Protein AF-A0A8D0H1R7-F1 (afdb_monomer_lite)

Secondary structure (DSSP, 8-state):
--SSHHHHHHHHHHHHHHHHHHHHH-TTHHHHHT-HHHHHHHGGGGSTT-EE--TT--TTT-TT-BTTTTBEEHHHHHHHHHHHHHHHHTTTGGGPPPP---S-------

pLDDT: mean 86.6, std 15.9, range [43.91, 98.25]

Radius of gyration: 20.78 Å; chains: 1; bounding box: 38×33×79 Å

Organism: Sphenodon punctatus (NCBI:txid8508)

Structure (mmCIF, N/CA/C/O backbone):
data_AF-A0A8D0H1R7-F1
#
_entry.id   AF-A0A8D0H1R7-F1
#
loop_
_atom_site.group_PDB
_atom_site.id
_atom_site.type_symbol
_atom_site.label_atom_id
_atom_site.label_alt_id
_atom_site.label_comp_id
_atom_site.label_asym_id
_atom_site.label_entity_id
_atom_site.label_seq_id
_atom_site.pdbx_PDB_ins_code
_atom_site.Cartn_x
_atom_site.Cartn_y
_atom_site.Cartn_z
_atom_site.occupancy
_atom_site.B_iso_or_equiv
_atom_site.auth_seq_id
_atom_site.auth_comp_id
_atom_site.auth_asym_id
_atom_site.auth_atom_id
_atom_site.pdbx_PDB_model_num
ATOM 1 N N . MET A 1 1 ? 24.418 -18.378 -7.490 1.00 48.47 1 MET A N 1
ATOM 2 C CA . MET A 1 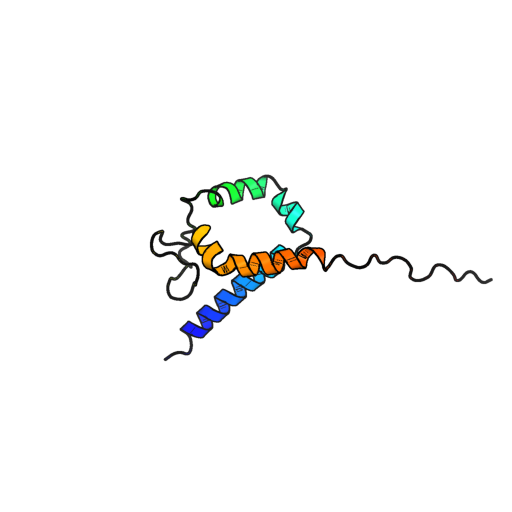1 ? 24.295 -17.133 -6.699 1.00 48.47 1 MET A CA 1
ATOM 3 C C . MET A 1 1 ? 22.816 -16.836 -6.456 1.00 48.47 1 MET A C 1
ATOM 5 O O . MET A 1 1 ? 22.225 -16.092 -7.219 1.00 48.47 1 MET A O 1
ATOM 9 N N . LEU A 1 2 ? 22.222 -17.456 -5.432 1.00 55.03 2 LEU A N 1
ATOM 10 C CA . LEU A 1 2 ? 20.793 -17.357 -5.061 1.00 55.03 2 LEU A CA 1
ATOM 11 C C . LEU A 1 2 ? 20.585 -16.596 -3.729 1.00 55.03 2 LEU A C 1
ATOM 13 O O . LEU A 1 2 ? 19.524 -16.640 -3.136 1.00 55.03 2 LEU A O 1
ATOM 17 N N . GLN A 1 3 ? 21.612 -15.930 -3.189 1.00 63.06 3 GLN A N 1
ATOM 18 C CA . GLN A 1 3 ? 21.627 -15.631 -1.748 1.00 63.06 3 GLN A CA 1
ATOM 19 C C . GLN A 1 3 ? 21.206 -14.212 -1.340 1.00 63.06 3 GLN A C 1
ATOM 21 O O . GLN A 1 3 ? 20.732 -14.032 -0.225 1.00 63.06 3 GLN A O 1
ATOM 26 N N . VAL A 1 4 ? 21.374 -13.200 -2.198 1.00 68.00 4 VAL A N 1
ATOM 27 C CA . VAL A 1 4 ? 21.139 -11.793 -1.803 1.00 68.00 4 VAL A CA 1
ATOM 28 C C . VAL A 1 4 ? 19.821 -11.250 -2.350 1.00 68.00 4 VAL A C 1
ATOM 30 O O . VAL A 1 4 ? 19.096 -10.572 -1.626 1.00 68.00 4 VAL A O 1
ATOM 33 N N . PHE A 1 5 ? 19.485 -11.566 -3.603 1.00 70.25 5 PHE A N 1
ATOM 34 C CA . PHE A 1 5 ? 18.239 -11.111 -4.225 1.00 70.25 5 PHE A CA 1
ATOM 35 C C . PHE A 1 5 ? 17.012 -11.732 -3.554 1.00 70.25 5 PHE A C 1
ATOM 37 O O . PHE A 1 5 ? 16.110 -11.000 -3.153 1.00 70.25 5 PHE A O 1
ATOM 44 N N . ASP A 1 6 ? 17.041 -13.044 -3.313 1.00 81.56 6 ASP A N 1
ATOM 45 C CA . ASP A 1 6 ? 15.959 -13.754 -2.624 1.00 81.56 6 ASP A CA 1
ATOM 46 C C . ASP A 1 6 ? 15.774 -13.243 -1.193 1.00 81.56 6 ASP A C 1
ATOM 48 O O . ASP A 1 6 ? 14.649 -13.012 -0.753 1.00 81.56 6 ASP A O 1
ATOM 52 N N . LEU A 1 7 ? 16.875 -12.973 -0.480 1.00 88.62 7 LEU A N 1
ATOM 53 C CA . LEU A 1 7 ? 16.808 -12.390 0.858 1.00 88.62 7 LEU A CA 1
ATOM 54 C C . LEU A 1 7 ? 16.172 -10.998 0.826 1.00 88.62 7 LEU A C 1
ATOM 56 O O . LEU A 1 7 ? 15.302 -10.704 1.640 1.00 88.62 7 LEU A O 1
ATOM 60 N N . ARG A 1 8 ? 16.579 -10.139 -0.114 1.00 90.62 8 ARG A N 1
ATOM 61 C CA . ARG A 1 8 ? 16.038 -8.780 -0.232 1.00 90.62 8 ARG A CA 1
ATOM 62 C C . ARG A 1 8 ? 14.543 -8.797 -0.534 1.00 90.62 8 ARG A C 1
ATOM 64 O O . ARG A 1 8 ? 13.795 -8.087 0.129 1.00 90.62 8 ARG A O 1
ATOM 71 N N . LYS A 1 9 ? 14.114 -9.652 -1.461 1.00 92.50 9 LYS A N 1
ATOM 72 C CA . LYS A 1 9 ? 12.703 -9.864 -1.797 1.00 92.50 9 LYS A CA 1
ATOM 73 C C . LYS A 1 9 ? 11.892 -10.327 -0.585 1.00 92.50 9 LYS A C 1
ATOM 75 O O . LYS A 1 9 ? 10.858 -9.740 -0.269 1.00 92.50 9 LYS A O 1
ATOM 80 N N . ILE A 1 10 ? 12.399 -11.321 0.148 1.00 93.50 10 ILE A N 1
ATOM 81 C CA . ILE A 1 10 ? 11.774 -11.812 1.383 1.00 93.50 10 ILE A CA 1
ATOM 82 C C . ILE A 1 10 ? 11.658 -10.689 2.422 1.00 93.50 10 ILE A C 1
ATOM 84 O O . ILE A 1 10 ? 10.586 -10.491 2.995 1.00 93.50 10 ILE A O 1
ATOM 88 N N . LEU A 1 11 ? 12.737 -9.940 2.661 1.00 94.69 11 LEU A N 1
ATOM 89 C CA . LEU A 1 11 ? 12.760 -8.855 3.643 1.00 94.69 11 LEU A CA 1
ATOM 90 C C . LEU A 1 11 ? 11.747 -7.759 3.307 1.00 94.69 11 LEU A C 1
ATOM 92 O O . LEU A 1 11 ? 10.991 -7.355 4.189 1.00 94.69 11 LEU A O 1
ATOM 96 N N . ILE A 1 12 ? 11.693 -7.314 2.049 1.00 95.12 12 ILE A N 1
ATOM 97 C CA . ILE A 1 12 ? 10.728 -6.302 1.602 1.00 95.12 12 ILE A CA 1
ATOM 98 C C . ILE A 1 12 ? 9.293 -6.823 1.724 1.00 95.12 12 ILE A C 1
ATOM 100 O O . ILE A 1 12 ? 8.449 -6.154 2.318 1.00 95.12 12 ILE A O 1
ATOM 104 N N . THR A 1 13 ? 9.031 -8.059 1.294 1.00 95.38 13 THR A N 1
ATOM 105 C CA . THR A 1 13 ? 7.702 -8.683 1.413 1.00 95.38 13 THR A CA 1
ATOM 106 C C . THR A 1 13 ? 7.229 -8.727 2.870 1.00 95.38 13 THR A C 1
ATOM 108 O O . THR A 1 13 ? 6.089 -8.373 3.181 1.00 95.38 13 THR A O 1
ATOM 111 N N . TYR A 1 14 ? 8.099 -9.135 3.802 1.00 96.56 14 TYR A N 1
ATOM 112 C CA . TYR A 1 14 ? 7.765 -9.142 5.229 1.00 96.56 14 TYR A CA 1
ATOM 113 C C . TYR A 1 14 ? 7.648 -7.738 5.821 1.00 96.56 14 TYR A C 1
ATOM 115 O O . TYR A 1 14 ? 6.827 -7.536 6.718 1.00 96.56 14 TYR A O 1
ATOM 123 N N . TYR A 1 15 ? 8.419 -6.768 5.330 1.00 96.38 15 TYR A N 1
ATOM 124 C CA . TYR A 1 15 ? 8.309 -5.372 5.744 1.00 96.38 15 TYR A CA 1
ATOM 125 C C . TYR A 1 15 ? 6.931 -4.796 5.389 1.00 96.38 15 TYR A C 1
ATOM 127 O O . TYR A 1 15 ? 6.229 -4.310 6.280 1.00 96.38 15 TYR A O 1
ATOM 135 N N . VAL A 1 16 ? 6.479 -4.965 4.141 1.00 97.38 16 VAL A N 1
ATOM 136 C CA . VAL A 1 16 ? 5.143 -4.533 3.690 1.00 97.38 16 VAL A CA 1
ATOM 137 C C . VAL A 1 16 ? 4.042 -5.247 4.478 1.00 97.38 16 VAL A C 1
ATOM 139 O O . VAL A 1 16 ? 3.162 -4.599 5.053 1.00 97.38 16 VAL A O 1
ATOM 142 N N . LYS A 1 17 ? 4.122 -6.579 4.614 1.00 97.81 17 LYS A N 1
ATOM 143 C CA . LYS A 1 17 ? 3.165 -7.360 5.422 1.00 97.81 17 LYS A CA 1
ATOM 144 C C . LYS A 1 17 ? 3.110 -6.898 6.879 1.00 97.81 17 LYS A C 1
ATOM 146 O O . LYS A 1 17 ? 2.025 -6.876 7.464 1.00 97.81 17 LYS A O 1
ATOM 151 N N . SER A 1 18 ? 4.245 -6.510 7.458 1.00 98.06 18 SER A N 1
ATOM 152 C CA . SER A 1 18 ? 4.314 -5.988 8.826 1.00 98.06 18 SER A CA 1
ATOM 153 C C . SER A 1 18 ? 3.622 -4.633 8.943 1.00 98.06 18 SER A C 1
ATOM 155 O O . SER A 1 18 ? 2.828 -4.452 9.864 1.00 98.06 18 SER A O 1
ATOM 157 N N . ILE A 1 19 ? 3.845 -3.707 8.002 1.00 97.62 19 ILE A N 1
ATOM 158 C CA . ILE A 1 19 ? 3.142 -2.413 7.971 1.00 97.62 19 ILE A CA 1
ATOM 159 C C . ILE A 1 19 ? 1.631 -2.635 7.890 1.00 97.62 19 ILE A C 1
ATOM 161 O O . ILE A 1 19 ? 0.899 -2.106 8.727 1.00 97.62 19 ILE A O 1
ATOM 165 N N . ILE A 1 20 ? 1.168 -3.472 6.953 1.00 97.56 20 ILE A N 1
ATOM 166 C CA . ILE A 1 20 ? -0.256 -3.817 6.812 1.00 97.56 20 ILE A CA 1
ATOM 167 C C . ILE A 1 20 ? -0.811 -4.339 8.138 1.00 97.56 20 ILE A C 1
ATOM 169 O O . ILE A 1 20 ? -1.856 -3.873 8.598 1.00 97.56 20 ILE A O 1
ATOM 173 N N . TYR A 1 21 ? -0.106 -5.272 8.780 1.00 96.88 21 TYR A N 1
ATOM 174 C CA . TYR A 1 21 ? -0.519 -5.837 10.060 1.00 96.88 21 TYR A CA 1
ATOM 175 C C . TYR A 1 21 ? -0.618 -4.767 11.156 1.00 96.88 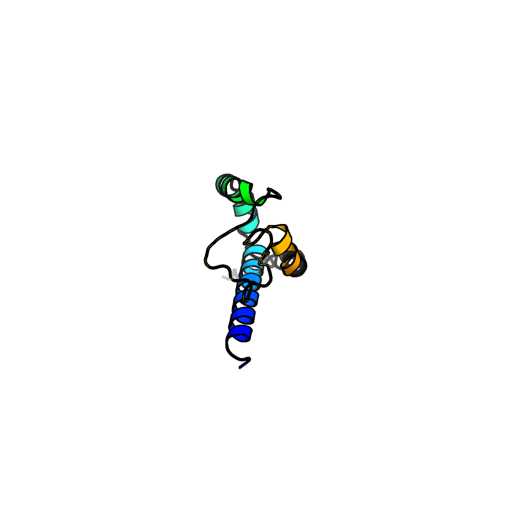21 TYR A C 1
ATOM 177 O O . TYR A 1 21 ? -1.652 -4.663 11.819 1.00 96.88 21 TYR A O 1
ATOM 185 N N . TYR A 1 22 ? 0.418 -3.944 11.337 1.00 95.50 22 TYR A N 1
ATOM 186 C CA . TYR A 1 22 ? 0.441 -2.910 12.374 1.00 95.50 22 TYR A CA 1
ATOM 187 C C . TYR A 1 22 ? -0.629 -1.840 12.156 1.00 95.50 22 TYR A C 1
ATOM 189 O O . TYR A 1 22 ? -1.324 -1.474 13.106 1.00 95.50 22 TYR A O 1
ATOM 197 N N . VAL A 1 23 ? -0.805 -1.375 10.919 1.00 95.38 23 VAL A N 1
ATOM 198 C CA . VAL A 1 23 ? -1.827 -0.381 10.570 1.00 95.38 23 VAL A CA 1
ATOM 199 C C . VAL A 1 23 ? -3.225 -0.957 10.794 1.00 95.38 23 VAL A C 1
ATOM 201 O O . VAL A 1 23 ? -4.017 -0.344 11.506 1.00 95.38 23 VAL A O 1
ATOM 204 N N . SER A 1 24 ? -3.501 -2.169 10.301 1.00 94.44 24 SER A N 1
ATOM 205 C CA . SER A 1 24 ? -4.803 -2.847 10.460 1.00 94.44 24 SER A CA 1
ATOM 206 C C . SER A 1 24 ? -5.200 -3.049 11.925 1.00 94.44 24 SER A C 1
ATOM 208 O O . SER A 1 24 ? -6.378 -3.029 12.282 1.00 94.44 24 SER A O 1
ATOM 210 N N . ARG A 1 25 ? -4.208 -3.258 12.794 1.00 91.12 25 ARG A N 1
ATOM 211 C CA . ARG A 1 25 ? -4.385 -3.498 14.233 1.00 91.12 25 ARG A CA 1
ATOM 212 C C . ARG A 1 25 ? -4.427 -2.211 15.054 1.00 91.12 25 ARG A C 1
ATOM 214 O O . ARG A 1 25 ? -4.762 -2.265 16.236 1.00 91.12 25 ARG A O 1
ATOM 221 N N . SER A 1 26 ? -4.070 -1.073 14.463 1.00 92.75 26 SER A N 1
ATOM 222 C CA . SER A 1 26 ? -4.012 0.198 15.170 1.00 92.75 26 SER A CA 1
ATOM 223 C C . SER A 1 26 ? -5.417 0.641 15.598 1.00 92.75 26 SER A C 1
ATOM 225 O O . SER A 1 26 ? -6.321 0.734 14.759 1.00 92.75 26 SER A O 1
ATOM 227 N N . PRO A 1 27 ? -5.625 1.005 16.878 1.00 91.25 27 PRO A N 1
ATOM 228 C CA . PRO A 1 27 ? -6.880 1.621 17.307 1.00 91.25 27 PRO A CA 1
ATOM 229 C C . PRO A 1 27 ? -7.075 3.010 16.680 1.00 91.25 27 PRO A C 1
ATOM 231 O O . PRO A 1 27 ? -8.189 3.516 16.647 1.00 91.25 27 PRO A O 1
ATOM 234 N N . LYS A 1 28 ? -6.003 3.624 16.157 1.00 93.81 28 LYS A N 1
ATOM 235 C CA . LYS A 1 28 ? -6.056 4.924 15.478 1.00 93.81 28 LYS A CA 1
ATOM 236 C C . LYS A 1 28 ? -6.496 4.823 14.019 1.00 93.81 28 LYS A C 1
ATOM 238 O O . LYS A 1 28 ? -6.726 5.861 13.415 1.00 93.81 28 LYS A O 1
ATOM 243 N N . LEU A 1 29 ? -6.615 3.617 13.455 1.00 93.75 29 LEU A N 1
ATOM 244 C CA . LEU A 1 29 ? -6.939 3.445 12.038 1.00 93.75 29 LEU A CA 1
ATOM 245 C C . LEU A 1 29 ? -8.260 4.123 11.658 1.00 93.75 29 LEU A C 1
ATOM 247 O O . LEU A 1 29 ? -8.286 4.885 10.700 1.00 93.75 29 LEU A O 1
ATOM 251 N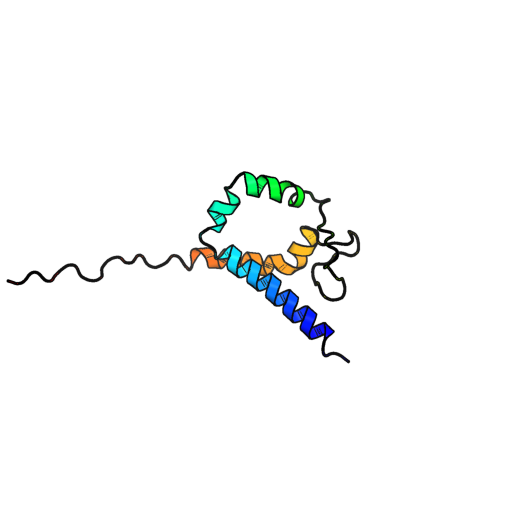 N . ASP A 1 30 ? -9.322 3.918 12.442 1.00 92.31 30 ASP A N 1
ATOM 252 C CA . ASP A 1 30 ? -10.628 4.534 12.161 1.00 92.31 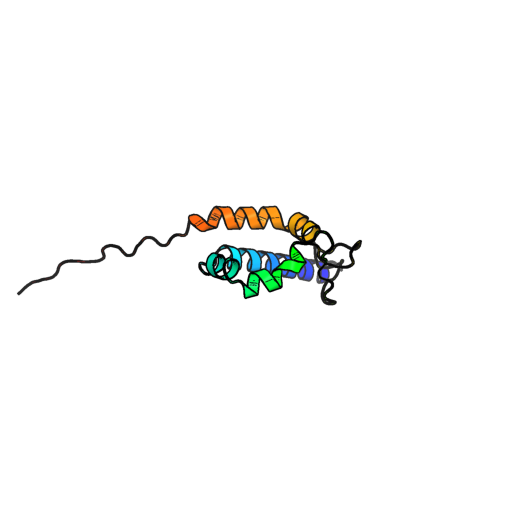30 ASP A CA 1
ATOM 253 C C . ASP A 1 30 ? -10.547 6.066 12.227 1.00 92.31 30 ASP A C 1
ATOM 255 O O . ASP A 1 30 ? -11.128 6.767 11.404 1.00 92.31 30 ASP A O 1
ATOM 259 N N . HIS A 1 31 ? -9.766 6.591 13.175 1.00 95.44 31 HIS A N 1
ATOM 260 C CA . HIS A 1 31 ? -9.524 8.026 13.294 1.00 95.44 31 HIS A CA 1
ATOM 261 C C . HIS A 1 31 ? -8.746 8.579 12.091 1.00 95.44 31 HIS A C 1
ATOM 263 O O . HIS A 1 31 ? -9.107 9.628 11.568 1.00 95.44 31 HIS A O 1
ATOM 269 N N . TRP A 1 32 ? -7.711 7.877 11.625 1.00 95.25 32 TRP A N 1
ATOM 270 C CA . TRP A 1 32 ? -6.944 8.279 10.446 1.00 95.25 32 TRP A CA 1
ATOM 271 C C . TRP A 1 32 ? -7.794 8.253 9.175 1.00 95.25 32 TRP A C 1
ATOM 273 O O . TRP A 1 32 ? -7.751 9.199 8.397 1.00 95.25 32 TRP A O 1
ATOM 283 N N . LEU A 1 33 ? -8.608 7.213 8.989 1.00 92.06 33 LEU A N 1
ATOM 284 C CA . LEU A 1 33 ? -9.501 7.098 7.833 1.00 92.06 33 LEU A CA 1
ATOM 285 C C . LEU A 1 33 ? -10.637 8.129 7.856 1.00 92.06 33 LEU A C 1
ATOM 287 O O . LEU A 1 33 ? -11.137 8.495 6.796 1.00 92.06 33 LEU A O 1
ATOM 291 N N . GLY A 1 34 ? -11.036 8.608 9.037 1.00 95.06 34 GLY A N 1
ATOM 292 C CA . GLY A 1 34 ? -12.005 9.694 9.195 1.00 95.06 34 GLY A CA 1
ATOM 293 C C . GLY A 1 34 ? -11.414 11.103 9.075 1.00 95.06 34 GLY A C 1
ATOM 294 O O . GLY A 1 34 ? -12.171 12.069 9.064 1.00 95.06 34 GLY A O 1
ATOM 295 N N . HIS A 1 35 ? -10.088 11.252 9.008 1.00 97.50 35 HIS A N 1
ATOM 296 C CA . HIS A 1 35 ? -9.440 12.559 8.937 1.00 97.50 35 HIS A CA 1
ATOM 297 C C . HIS A 1 35 ? -9.438 13.092 7.496 1.00 97.50 35 HIS A C 1
ATOM 299 O O . HIS A 1 35 ? -8.791 12.516 6.620 1.00 97.50 35 HIS A O 1
ATOM 305 N N . GLU A 1 36 ? -10.081 14.239 7.257 1.00 97.00 36 GLU A N 1
ATOM 306 C CA . GLU A 1 36 ? -10.237 14.826 5.913 1.00 97.00 36 GLU A CA 1
ATOM 307 C C . GLU A 1 36 ? -8.902 15.022 5.184 1.00 97.00 36 GLU A C 1
ATOM 309 O O . GLU A 1 36 ? -8.768 14.648 4.024 1.00 97.00 36 GLU A O 1
ATOM 314 N N . GLY A 1 37 ? -7.870 15.515 5.877 1.00 96.94 37 GLY A N 1
ATOM 315 C CA . GLY A 1 37 ? -6.544 15.693 5.270 1.00 96.94 37 GLY A CA 1
ATOM 316 C C . GLY A 1 37 ? -5.894 14.387 4.788 1.00 96.94 37 GLY A C 1
ATOM 317 O O . GLY A 1 37 ? -5.139 14.403 3.822 1.00 96.94 37 GLY A O 1
ATOM 318 N N . ILE A 1 38 ? -6.205 13.249 5.423 1.00 95.44 38 ILE A N 1
ATOM 319 C CA . ILE A 1 38 ? -5.707 11.937 4.986 1.00 95.44 38 ILE A CA 1
ATOM 320 C C . ILE A 1 38 ? -6.535 11.452 3.797 1.00 95.44 38 ILE A C 1
ATOM 322 O O . ILE A 1 38 ? -5.968 10.970 2.822 1.00 95.44 38 ILE A O 1
ATOM 326 N N . GLN A 1 39 ? -7.860 11.618 3.840 1.00 95.56 39 GLN A N 1
ATOM 327 C CA . GLN A 1 39 ? -8.723 11.280 2.707 1.00 95.56 39 GLN A CA 1
ATOM 328 C C . GLN A 1 39 ? -8.348 12.063 1.445 1.00 95.56 39 GLN A C 1
ATOM 330 O O . GLN A 1 39 ? -8.287 11.479 0.365 1.00 95.56 39 GLN A O 1
ATOM 335 N N . GLU A 1 40 ? -8.039 13.355 1.577 1.00 96.19 40 GLU A N 1
ATOM 336 C CA . GLU A 1 40 ? -7.591 14.177 0.454 1.00 96.19 40 GLU A CA 1
ATOM 337 C C . GLU A 1 40 ? -6.258 13.678 -0.110 1.00 96.19 40 GLU A C 1
ATOM 339 O O . GLU A 1 40 ? -6.125 13.507 -1.320 1.00 96.19 40 GLU A O 1
ATOM 344 N N . ALA A 1 41 ? -5.296 13.362 0.762 1.00 94.12 41 ALA A N 1
ATOM 345 C CA . ALA A 1 41 ? -4.004 12.819 0.350 1.00 94.12 41 ALA A CA 1
ATOM 346 C C . ALA A 1 41 ? -4.122 11.446 -0.340 1.00 94.12 41 ALA A C 1
ATOM 348 O O . ALA A 1 41 ? -3.346 11.145 -1.242 1.00 94.12 41 ALA A O 1
ATOM 349 N N . LEU A 1 42 ? -5.098 10.622 0.057 1.00 93.19 42 LEU A N 1
ATOM 350 C CA . LEU A 1 42 ? -5.352 9.299 -0.524 1.00 93.19 42 LEU A CA 1
ATOM 351 C C . LEU A 1 42 ? -6.246 9.331 -1.768 1.00 93.19 42 LEU A C 1
ATOM 353 O O . LEU A 1 42 ? -6.358 8.317 -2.459 1.00 93.19 42 LEU A O 1
ATOM 357 N N . ARG A 1 43 ? -6.882 10.466 -2.080 1.00 93.94 43 ARG A N 1
ATOM 358 C CA . ARG A 1 43 ? -7.802 10.590 -3.218 1.00 93.94 43 ARG A CA 1
ATOM 359 C C . ARG A 1 43 ? -7.182 10.113 -4.542 1.00 93.94 43 ARG A C 1
ATOM 361 O O . ARG A 1 43 ? -7.863 9.351 -5.232 1.00 93.94 43 ARG A O 1
ATOM 368 N N . PRO A 1 44 ? -5.926 10.455 -4.904 1.00 92.50 44 PRO A N 1
ATOM 369 C CA . PRO A 1 44 ? -5.308 9.957 -6.135 1.00 92.50 44 PRO A CA 1
ATOM 370 C C . PRO A 1 44 ? -5.268 8.428 -6.204 1.00 92.50 44 PRO A C 1
ATOM 372 O O . PRO A 1 44 ? -5.590 7.863 -7.246 1.00 92.50 44 PRO A O 1
ATOM 375 N N . CYS A 1 45 ? -4.989 7.759 -5.080 1.00 91.38 45 CYS A N 1
ATOM 376 C CA . CYS A 1 45 ? -4.863 6.303 -4.989 1.00 91.38 45 CYS A CA 1
ATOM 377 C C . CYS A 1 45 ? -6.169 5.546 -5.276 1.00 91.38 45 CYS A C 1
ATOM 379 O O . CYS A 1 45 ? -6.145 4.336 -5.490 1.00 91.38 45 CYS A O 1
ATOM 381 N N . THR A 1 46 ? -7.312 6.239 -5.282 1.00 88.75 46 THR A N 1
ATOM 382 C CA . THR A 1 46 ? -8.615 5.651 -5.633 1.00 88.75 46 THR A CA 1
ATOM 383 C C . THR A 1 46 ? -8.853 5.579 -7.143 1.00 88.75 46 THR A C 1
ATOM 385 O O . THR A 1 46 ? -9.748 4.861 -7.589 1.00 88.75 46 THR A O 1
ATOM 388 N N . SER A 1 47 ? -8.057 6.298 -7.942 1.00 92.94 47 SER A N 1
ATOM 389 C CA . SER A 1 47 ? -8.154 6.249 -9.398 1.00 92.94 47 SER A CA 1
ATOM 390 C C . SER A 1 47 ? -7.567 4.950 -9.943 1.00 92.94 47 SER A C 1
ATOM 392 O O . SER A 1 47 ? -6.446 4.573 -9.614 1.00 92.94 47 SER A O 1
ATOM 394 N N . LEU A 1 48 ? -8.277 4.319 -10.882 1.00 88.12 48 LEU A N 1
ATOM 395 C CA . LEU A 1 48 ? -7.781 3.154 -11.626 1.00 88.12 48 LEU A CA 1
ATOM 396 C C . LEU A 1 48 ? -6.515 3.457 -12.441 1.00 88.12 48 LEU A C 1
ATOM 398 O O . LEU A 1 48 ? -5.770 2.541 -12.774 1.00 88.12 48 LEU A O 1
ATOM 402 N N . SER A 1 49 ? -6.284 4.726 -12.784 1.00 91.38 49 SER A N 1
ATOM 403 C CA . SER A 1 49 ? -5.104 5.163 -13.533 1.00 91.38 49 SER A CA 1
ATOM 404 C C . SER A 1 49 ? -3.919 5.529 -12.642 1.00 91.38 49 SER A C 1
ATOM 406 O O . SER A 1 49 ? -2.873 5.905 -13.165 1.00 91.38 49 SER A O 1
ATOM 408 N N . TYR A 1 50 ? -4.088 5.515 -11.319 1.00 95.31 50 TYR A N 1
ATOM 409 C CA . TYR A 1 50 ? -3.015 5.866 -10.404 1.00 95.31 50 TYR A CA 1
ATOM 410 C C . TYR A 1 50 ? -2.012 4.718 -10.288 1.00 95.31 50 TYR A C 1
ATOM 412 O O . TYR A 1 50 ? -2.380 3.566 -10.044 1.00 95.31 50 TYR A O 1
ATOM 420 N N . ALA A 1 51 ? -0.740 5.070 -10.427 1.00 96.00 51 ALA A N 1
ATOM 421 C CA . ALA A 1 51 ? 0.389 4.229 -10.090 1.00 96.00 51 ALA A CA 1
ATOM 422 C C . ALA A 1 51 ? 1.376 5.071 -9.282 1.00 96.00 51 ALA A C 1
ATOM 424 O O . ALA A 1 51 ? 1.661 6.215 -9.645 1.00 96.00 51 ALA A O 1
ATOM 425 N N . ASP A 1 52 ? 1.878 4.506 -8.190 1.00 95.69 52 ASP A N 1
ATOM 426 C CA . ASP A 1 52 ? 3.018 5.068 -7.485 1.00 95.69 52 ASP A CA 1
ATOM 427 C C . ASP A 1 52 ? 4.286 4.686 -8.258 1.00 95.69 52 ASP A C 1
ATOM 429 O O . ASP A 1 52 ? 4.568 3.503 -8.463 1.00 95.69 52 ASP A O 1
ATOM 433 N N . SER A 1 53 ? 5.014 5.691 -8.736 1.00 95.31 53 SER A N 1
ATOM 434 C CA . SER A 1 53 ? 6.209 5.537 -9.572 1.00 95.31 53 SER A CA 1
ATOM 435 C C . SER A 1 53 ? 7.478 5.965 -8.833 1.00 95.31 53 SER A C 1
ATOM 437 O O . SER A 1 53 ? 8.415 6.467 -9.459 1.00 95.31 53 SER A O 1
ATOM 439 N N . ASP A 1 54 ? 7.511 5.810 -7.506 1.00 95.12 54 ASP A N 1
ATOM 440 C CA . ASP A 1 54 ? 8.714 6.058 -6.717 1.00 95.12 54 ASP A CA 1
ATOM 441 C C . ASP A 1 54 ? 9.923 5.282 -7.299 1.00 95.12 54 ASP A C 1
ATOM 443 O O . ASP A 1 54 ? 9.835 4.075 -7.556 1.00 95.12 54 ASP A O 1
ATOM 447 N N . PRO A 1 55 ? 11.073 5.946 -7.530 1.00 94.25 55 PRO A N 1
ATOM 448 C CA . PRO A 1 55 ? 12.246 5.324 -8.147 1.00 94.25 55 PRO A CA 1
ATOM 449 C C . PRO A 1 55 ? 12.892 4.224 -7.291 1.00 94.25 55 PRO A C 1
ATOM 451 O O . PRO A 1 55 ? 13.817 3.554 -7.755 1.00 94.25 55 PRO A O 1
ATOM 454 N N . THR A 1 56 ? 12.458 4.044 -6.042 1.00 93.69 56 THR A N 1
ATOM 455 C CA . THR A 1 56 ? 12.910 2.950 -5.177 1.00 93.69 56 THR A CA 1
ATOM 456 C C . THR A 1 56 ? 12.303 1.598 -5.547 1.00 93.69 56 THR A C 1
ATOM 458 O O . THR A 1 56 ? 12.908 0.575 -5.212 1.00 93.69 56 THR A O 1
ATOM 461 N N . PHE A 1 57 ? 11.174 1.572 -6.264 1.00 94.56 57 PHE A N 1
ATOM 462 C CA . PHE A 1 57 ? 10.539 0.331 -6.694 1.00 94.56 57 PHE A CA 1
ATOM 463 C C . PHE A 1 57 ? 11.367 -0.416 -7.745 1.00 94.56 57 PHE A C 1
ATOM 465 O O . PHE A 1 57 ? 11.991 0.168 -8.634 1.00 94.56 57 PHE A O 1
ATOM 472 N N . ASN A 1 58 ? 11.366 -1.742 -7.657 1.00 92.06 58 ASN A N 1
ATOM 473 C CA . ASN A 1 58 ? 12.218 -2.611 -8.448 1.00 92.06 58 ASN A CA 1
ATOM 474 C C . ASN A 1 58 ? 11.514 -3.927 -8.793 1.00 92.06 58 ASN A C 1
ATOM 476 O O . ASN A 1 58 ? 11.299 -4.775 -7.932 1.00 92.06 58 ASN A O 1
ATOM 480 N N . LEU A 1 59 ? 11.291 -4.157 -10.090 1.00 91.69 59 LEU A N 1
ATOM 481 C CA . LEU A 1 59 ? 10.677 -5.376 -10.637 1.00 91.69 59 LEU A CA 1
ATOM 482 C C . LEU A 1 59 ? 11.326 -6.689 -10.151 1.00 91.69 59 LEU A C 1
ATOM 484 O O . LEU A 1 59 ? 10.668 -7.722 -10.090 1.00 91.69 59 LEU A O 1
ATOM 488 N N . ASN A 1 60 ? 12.621 -6.678 -9.823 1.00 91.75 60 ASN A N 1
ATOM 489 C CA . ASN A 1 60 ? 13.325 -7.879 -9.368 1.00 91.75 60 ASN A CA 1
ATOM 490 C C . ASN A 1 60 ? 13.166 -8.144 -7.861 1.00 91.75 60 ASN A C 1
ATOM 492 O O . ASN A 1 60 ? 13.599 -9.193 -7.383 1.00 91.75 60 ASN A O 1
ATOM 496 N N . ILE A 1 61 ? 12.617 -7.191 -7.103 1.00 92.50 61 ILE A N 1
ATOM 497 C CA . ILE A 1 61 ? 12.523 -7.236 -5.638 1.00 92.50 61 ILE A CA 1
ATOM 498 C C . ILE A 1 61 ? 11.061 -7.190 -5.192 1.00 92.50 61 ILE A C 1
ATOM 500 O O . ILE A 1 61 ? 10.660 -8.023 -4.382 1.00 92.50 61 ILE A O 1
ATOM 504 N N . ASP A 1 62 ? 10.286 -6.243 -5.711 1.00 95.88 62 ASP A N 1
ATOM 505 C CA . ASP A 1 62 ? 8.920 -5.960 -5.280 1.00 95.88 62 ASP A CA 1
ATOM 506 C C . ASP A 1 62 ? 7.924 -6.872 -6.006 1.00 95.88 62 ASP A C 1
ATOM 508 O O . ASP A 1 62 ? 7.861 -6.908 -7.236 1.00 95.88 62 ASP A O 1
ATOM 512 N N . GLU A 1 63 ? 7.148 -7.644 -5.242 1.00 95.19 63 GLU A N 1
ATOM 513 C CA . GLU A 1 63 ? 6.193 -8.618 -5.794 1.00 95.19 63 GLU A CA 1
ATOM 514 C C . GLU A 1 63 ? 4.969 -7.966 -6.444 1.00 95.19 63 GLU A C 1
ATOM 516 O O . GLU A 1 63 ? 4.333 -8.572 -7.304 1.00 95.19 63 GLU A O 1
ATOM 521 N N . ASP A 1 64 ? 4.644 -6.743 -6.039 1.00 96.50 64 ASP A N 1
ATOM 522 C CA . ASP A 1 64 ? 3.493 -5.952 -6.471 1.00 96.50 64 ASP A CA 1
ATOM 523 C C . ASP A 1 64 ? 3.830 -4.910 -7.546 1.00 96.50 64 ASP A C 1
ATOM 525 O O . ASP A 1 64 ? 2.959 -4.130 -7.947 1.00 96.50 64 ASP A O 1
ATOM 529 N N . TYR A 1 65 ? 5.067 -4.909 -8.047 1.00 97.44 65 TYR A N 1
ATOM 530 C CA . TYR A 1 65 ? 5.470 -4.031 -9.137 1.00 97.44 65 TYR A CA 1
ATOM 531 C C . TYR A 1 65 ? 4.811 -4.435 -10.462 1.00 97.44 65 TYR A C 1
ATOM 533 O O . TYR A 1 65 ? 4.961 -5.564 -10.937 1.00 97.44 65 TYR A O 1
ATOM 541 N N . ASP A 1 66 ? 4.130 -3.491 -11.111 1.00 95.88 66 ASP A N 1
ATOM 542 C CA . ASP A 1 66 ? 3.531 -3.674 -12.430 1.00 95.88 66 ASP A CA 1
ATOM 543 C C . ASP A 1 66 ? 4.336 -2.927 -13.504 1.00 95.88 66 ASP A C 1
ATOM 545 O O . ASP A 1 66 ? 4.305 -1.700 -13.632 1.00 95.88 66 ASP A O 1
ATOM 549 N N . HIS A 1 67 ? 5.034 -3.704 -14.336 1.00 93.62 67 HIS A N 1
ATOM 550 C CA . HIS A 1 67 ? 5.832 -3.205 -15.457 1.00 93.62 67 HIS A CA 1
ATOM 551 C C . HIS A 1 67 ? 5.019 -2.410 -16.489 1.00 93.62 67 HIS A C 1
ATOM 553 O O . HIS A 1 67 ? 5.590 -1.585 -17.200 1.00 93.62 67 HIS A O 1
ATOM 559 N N . ARG A 1 68 ? 3.703 -2.640 -16.596 1.00 93.75 68 ARG A N 1
ATOM 560 C CA . ARG A 1 68 ? 2.839 -1.974 -17.586 1.00 93.75 68 ARG A CA 1
ATOM 561 C C . ARG A 1 68 ? 2.602 -0.510 -17.242 1.00 93.75 68 ARG A C 1
ATOM 563 O O . ARG A 1 68 ? 2.422 0.297 -18.148 1.00 93.75 68 ARG A O 1
ATOM 570 N N . VAL A 1 69 ? 2.592 -0.192 -15.950 1.00 94.81 69 VAL A N 1
ATOM 571 C CA . VAL A 1 69 ? 2.412 1.169 -15.424 1.00 94.81 69 VAL A CA 1
ATOM 572 C C . VAL A 1 69 ? 3.694 1.733 -14.808 1.00 94.81 69 VAL A C 1
ATOM 574 O O . VAL A 1 69 ? 3.679 2.848 -14.301 1.00 94.81 69 VAL A O 1
ATOM 577 N N . ALA A 1 70 ? 4.798 0.979 -14.877 1.00 95.00 70 ALA A N 1
ATOM 578 C CA . ALA A 1 70 ? 6.099 1.330 -14.310 1.00 95.00 70 ALA A CA 1
ATOM 579 C C . ALA A 1 70 ? 6.007 1.770 -12.835 1.00 95.00 70 ALA A C 1
ATOM 581 O O . ALA A 1 70 ? 6.571 2.791 -12.438 1.00 95.00 70 ALA A O 1
ATOM 582 N N . GLY A 1 71 ? 5.270 1.008 -12.025 1.00 96.31 71 GLY A N 1
ATOM 583 C CA . GLY A 1 71 ? 4.994 1.373 -10.639 1.00 96.31 71 GLY A CA 1
ATOM 584 C C . GLY A 1 71 ? 4.081 0.385 -9.924 1.00 96.31 71 GLY A C 1
ATOM 585 O O . GLY A 1 71 ? 3.838 -0.722 -10.407 1.00 96.31 71 GLY A O 1
ATOM 586 N N . ILE A 1 72 ? 3.555 0.803 -8.776 1.00 97.25 72 ILE A N 1
ATOM 587 C CA . ILE A 1 72 ? 2.586 0.035 -7.989 1.00 97.25 72 ILE A CA 1
ATOM 588 C C . ILE A 1 72 ? 1.208 0.671 -8.159 1.00 97.25 72 ILE A C 1
ATOM 590 O O . ILE A 1 72 ? 0.982 1.819 -7.781 1.00 97.25 72 ILE A O 1
ATOM 594 N N . SER A 1 73 ? 0.270 -0.081 -8.731 1.00 96.31 73 SER A N 1
ATOM 595 C CA . SER A 1 73 ? -1.136 0.321 -8.812 1.00 96.31 73 SER A CA 1
ATOM 596 C C . SER A 1 73 ? -1.929 -0.289 -7.660 1.00 96.31 73 SER A C 1
ATOM 598 O O . SER A 1 73 ? -1.531 -1.298 -7.076 1.00 96.31 73 SER A O 1
ATOM 600 N N . LEU A 1 74 ? -3.115 0.257 -7.368 1.00 95.62 74 LEU A N 1
ATOM 601 C CA . LEU A 1 74 ? -4.019 -0.360 -6.390 1.00 95.62 74 LEU A CA 1
ATOM 602 C C . LEU A 1 74 ? -4.355 -1.816 -6.765 1.00 95.62 74 LEU A C 1
ATOM 604 O O . LEU A 1 74 ? -4.484 -2.668 -5.887 1.00 95.62 74 LEU A O 1
ATOM 608 N N . ALA A 1 75 ? -4.463 -2.109 -8.064 1.00 95.75 75 ALA A N 1
ATOM 609 C CA . ALA A 1 75 ? -4.743 -3.450 -8.563 1.00 95.75 75 ALA A CA 1
ATOM 610 C C . ALA A 1 75 ? -3.572 -4.411 -8.311 1.00 95.75 75 ALA A C 1
ATOM 612 O O . ALA A 1 75 ? -3.789 -5.499 -7.779 1.00 95.75 75 ALA A O 1
ATOM 613 N N . SER A 1 76 ? -2.339 -4.016 -8.644 1.00 97.06 76 SER A N 1
ATOM 614 C CA . SER A 1 76 ? -1.161 -4.865 -8.425 1.00 97.06 76 SER A CA 1
ATOM 615 C C . SER A 1 76 ? -0.884 -5.080 -6.936 1.00 97.06 76 SER A C 1
ATO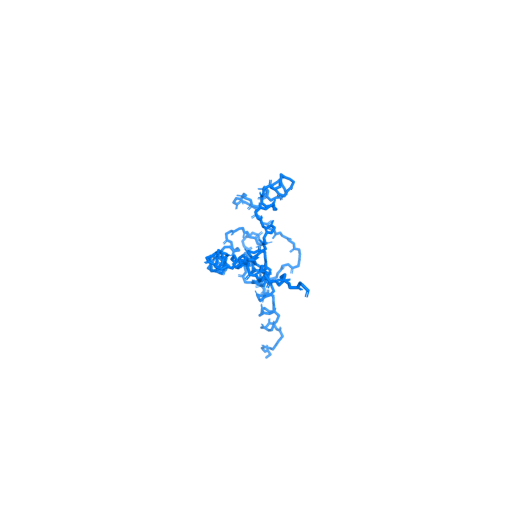M 617 O O . SER A 1 76 ? -0.643 -6.212 -6.521 1.00 97.06 76 SER A O 1
ATOM 619 N N . PHE A 1 77 ? -1.057 -4.041 -6.114 1.00 97.25 77 PHE A N 1
ATOM 620 C CA . PHE A 1 77 ? -0.975 -4.146 -4.659 1.00 97.25 77 PHE A CA 1
ATOM 621 C C . PHE A 1 77 ? -2.006 -5.135 -4.093 1.00 97.25 77 PHE A C 1
ATOM 623 O O . PHE A 1 77 ? -1.664 -6.030 -3.315 1.00 97.25 77 PHE A O 1
ATOM 630 N N . CYS A 1 78 ? -3.273 -5.026 -4.510 1.00 96.62 78 CYS A N 1
ATOM 631 C CA . CYS A 1 78 ? -4.322 -5.950 -4.075 1.00 96.62 78 CYS A CA 1
ATOM 632 C C . CYS A 1 78 ? -4.064 -7.386 -4.547 1.00 96.62 78 CYS A C 1
ATOM 634 O O . CYS A 1 78 ? -4.285 -8.314 -3.772 1.00 96.62 78 CYS A O 1
ATOM 636 N N . ASN A 1 79 ? -3.556 -7.588 -5.765 1.00 97.25 79 ASN A N 1
ATOM 637 C CA . ASN A 1 79 ? -3.249 -8.926 -6.280 1.00 97.25 79 ASN A CA 1
ATOM 638 C C . ASN A 1 79 ? -2.266 -9.698 -5.385 1.00 97.25 79 ASN A C 1
ATOM 640 O O . ASN A 1 79 ? -2.349 -10.921 -5.314 1.00 97.25 79 ASN A O 1
ATOM 644 N N . ILE A 1 80 ? -1.354 -8.999 -4.703 1.00 98.00 80 ILE A N 1
ATOM 645 C CA . ILE A 1 80 ? -0.358 -9.618 -3.821 1.00 98.00 80 ILE A CA 1
ATOM 646 C C . ILE A 1 80 ? -0.818 -9.654 -2.361 1.00 98.00 80 ILE A C 1
ATOM 648 O O . ILE A 1 80 ? -0.609 -10.651 -1.666 1.00 98.00 80 ILE A O 1
ATOM 652 N N . TYR A 1 81 ? -1.438 -8.579 -1.865 1.00 98.25 81 TYR A N 1
ATOM 653 C CA . TYR A 1 81 ? -1.641 -8.395 -0.425 1.00 98.25 81 TYR A CA 1
ATOM 654 C C . TYR A 1 81 ? -3.095 -8.475 0.050 1.00 98.25 81 TYR A C 1
ATOM 656 O O . TYR A 1 81 ? -3.308 -8.470 1.265 1.00 98.25 81 TYR A O 1
ATOM 664 N N . LEU A 1 82 ? -4.095 -8.585 -0.835 1.00 97.94 82 LEU A N 1
ATOM 665 C CA . LEU A 1 82 ? -5.509 -8.565 -0.431 1.00 97.94 82 LEU A CA 1
ATOM 666 C C . LEU A 1 82 ? -5.852 -9.666 0.581 1.00 97.94 82 LEU A C 1
ATOM 668 O O . LEU A 1 82 ? -6.461 -9.364 1.607 1.00 97.94 82 LEU A O 1
ATOM 672 N N . ASP A 1 83 ? -5.397 -10.901 0.364 1.00 98.00 83 ASP A N 1
ATOM 673 C CA . ASP A 1 83 ? -5.629 -12.012 1.300 1.00 98.00 83 ASP A CA 1
ATOM 674 C C . ASP A 1 83 ? -5.048 -11.718 2.693 1.00 98.00 83 ASP A C 1
ATOM 676 O O . ASP A 1 83 ? -5.670 -11.988 3.725 1.00 98.00 83 ASP A O 1
ATOM 680 N N . TRP A 1 84 ? -3.861 -11.104 2.745 1.00 97.81 84 TRP A N 1
ATOM 681 C CA . TRP A 1 84 ? -3.224 -10.721 4.004 1.00 97.81 84 TRP A CA 1
ATOM 682 C C . TRP A 1 84 ? -3.950 -9.564 4.697 1.00 97.81 84 TRP A C 1
ATOM 684 O O . TRP A 1 84 ? -4.128 -9.590 5.919 1.00 97.81 84 TRP A O 1
ATOM 694 N N . ILE A 1 85 ? -4.412 -8.573 3.929 1.00 97.25 85 ILE A N 1
ATOM 695 C CA . ILE A 1 85 ? -5.220 -7.451 4.423 1.00 97.25 85 ILE A CA 1
ATOM 696 C C . ILE A 1 85 ? -6.523 -7.980 5.025 1.00 97.25 85 ILE A C 1
ATOM 698 O O . ILE A 1 85 ? -6.850 -7.651 6.167 1.00 97.25 85 ILE A O 1
ATOM 702 N N . GLN A 1 86 ? -7.233 -8.854 4.308 1.00 96.38 86 GLN A N 1
ATOM 703 C CA . GLN A 1 86 ? -8.471 -9.478 4.778 1.00 96.38 86 GLN A CA 1
ATOM 704 C C . GLN A 1 86 ? -8.235 -10.318 6.040 1.00 96.38 86 GLN A C 1
ATOM 706 O O . GLN A 1 86 ? -9.004 -10.224 7.002 1.00 96.38 86 GLN A O 1
ATOM 711 N N . TYR A 1 87 ? -7.136 -11.076 6.093 1.00 96.00 87 TYR A N 1
ATOM 712 C CA . TYR A 1 87 ? -6.744 -11.825 7.286 1.00 96.00 87 TYR A CA 1
ATOM 713 C C . TYR A 1 87 ? -6.486 -10.912 8.496 1.00 96.00 87 TYR A C 1
ATOM 715 O O . TYR A 1 87 ? -6.952 -11.201 9.605 1.00 96.00 87 TYR A O 1
ATOM 723 N N . CYS A 1 88 ? -5.769 -9.800 8.305 1.00 95.81 88 CYS A N 1
ATOM 724 C CA . CYS A 1 88 ? -5.517 -8.815 9.356 1.00 95.81 88 CYS A CA 1
ATOM 725 C C . CYS A 1 88 ? -6.816 -8.150 9.833 1.00 95.81 88 CYS A C 1
ATOM 727 O O . CYS A 1 88 ? -7.055 -8.071 11.042 1.00 95.81 88 CYS A O 1
ATOM 729 N N . ALA A 1 89 ? -7.675 -7.733 8.899 1.00 92.19 89 ALA A N 1
ATOM 730 C CA . ALA A 1 89 ? -8.958 -7.098 9.181 1.00 92.19 89 ALA A CA 1
ATOM 731 C C . ALA A 1 89 ? -9.896 -8.025 9.973 1.00 92.19 89 ALA A C 1
ATOM 733 O O . ALA A 1 89 ? -10.413 -7.628 11.017 1.00 92.19 89 ALA A O 1
ATOM 734 N N . GLY A 1 90 ? -10.019 -9.299 9.583 1.00 92.00 90 GLY A N 1
ATOM 735 C CA . GLY A 1 90 ? -10.836 -10.294 10.297 1.00 92.00 90 GLY A CA 1
ATOM 736 C C . GLY A 1 90 ? -10.353 -10.629 11.718 1.00 92.00 90 GLY A C 1
ATOM 737 O O . GLY A 1 90 ? -11.046 -11.303 12.487 1.00 92.00 90 GLY A O 1
ATOM 738 N N . ARG A 1 91 ? -9.154 -10.175 12.102 1.00 89.00 91 ARG A N 1
ATOM 739 C CA . ARG A 1 91 ? -8.589 -10.321 13.455 1.00 89.00 91 ARG A CA 1
ATOM 740 C C . ARG A 1 91 ? -8.581 -9.020 14.255 1.00 89.00 91 ARG A C 1
ATOM 742 O O . ARG A 1 91 ? -8.148 -9.038 15.412 1.00 89.00 91 ARG A O 1
ATOM 749 N N . ARG A 1 92 ? -9.060 -7.917 13.680 1.00 84.12 92 ARG A N 1
ATOM 750 C CA . ARG A 1 92 ? -9.118 -6.609 14.339 1.00 84.12 92 ARG A CA 1
ATOM 751 C C . ARG A 1 92 ? -10.048 -6.629 15.556 1.00 84.12 92 ARG A C 1
ATOM 753 O O . ARG A 1 92 ? -9.620 -6.269 16.648 1.00 84.12 92 ARG A O 1
ATOM 760 N N . ASP A 1 93 ? -11.252 -7.182 15.416 1.00 69.12 93 ASP A N 1
ATOM 761 C CA . ASP A 1 93 ? -12.262 -7.196 16.491 1.00 69.12 93 ASP A CA 1
ATOM 762 C C . ASP A 1 93 ? -11.975 -8.193 17.621 1.00 69.12 93 ASP A C 1
ATOM 764 O O . ASP A 1 93 ? -12.498 -8.065 18.729 1.00 69.12 93 ASP A O 1
ATOM 768 N N . LYS A 1 94 ? -11.100 -9.174 17.377 1.00 63.31 94 LYS A N 1
ATOM 769 C CA . LYS A 1 94 ? -10.752 -10.218 18.357 1.00 63.31 94 LYS A CA 1
ATOM 770 C C . LYS A 1 94 ? -9.847 -9.713 19.483 1.00 63.31 94 LYS A C 1
ATOM 772 O O . LYS A 1 94 ? -9.614 -10.438 20.443 1.00 63.31 94 LYS A O 1
ATOM 777 N N . VAL A 1 95 ? -9.323 -8.490 19.370 1.00 58.22 95 VAL A N 1
ATOM 778 C CA . VAL A 1 95 ? -8.441 -7.864 20.368 1.00 58.22 95 VAL A CA 1
ATOM 779 C C . VAL A 1 95 ? -9.047 -6.551 20.851 1.00 58.22 95 VAL A C 1
ATOM 781 O O . VAL A 1 95 ? -8.380 -5.528 20.962 1.00 58.22 95 VAL A O 1
ATOM 784 N N . ARG A 1 96 ? -10.340 -6.572 21.191 1.00 57.47 96 ARG A N 1
ATOM 785 C CA . ARG A 1 96 ? -10.822 -5.622 22.195 1.00 57.47 96 ARG A CA 1
ATOM 786 C C . ARG A 1 96 ? -10.178 -6.010 23.529 1.00 57.47 96 ARG A C 1
ATOM 788 O O . ARG A 1 96 ? -10.305 -7.169 23.927 1.00 57.47 96 ARG A O 1
ATOM 795 N N . PRO A 1 97 ? -9.461 -5.101 24.211 1.00 56.91 97 PRO A N 1
ATOM 796 C CA . PRO A 1 97 ? -8.975 -5.393 25.547 1.00 56.91 97 PRO A CA 1
ATOM 797 C C . PRO A 1 97 ? -10.182 -5.729 26.422 1.00 56.91 97 PRO A C 1
ATOM 799 O O . PRO A 1 97 ? -11.191 -5.021 26.397 1.00 56.91 97 PRO A O 1
ATOM 802 N N . VAL A 1 98 ? -10.084 -6.828 27.173 1.00 57.44 98 VAL A N 1
ATOM 803 C CA . VAL A 1 98 ? -11.018 -7.119 28.263 1.00 57.44 98 VAL A CA 1
ATOM 804 C C . VAL A 1 98 ? -11.101 -5.843 29.103 1.00 57.44 98 VAL A C 1
ATOM 806 O O . VAL A 1 98 ? -10.046 -5.338 29.505 1.00 57.44 98 VAL A O 1
ATOM 809 N N . PRO A 1 99 ? -12.299 -5.276 29.343 1.00 51.00 99 PRO A N 1
ATOM 810 C CA . PRO A 1 99 ? -12.415 -4.134 30.229 1.00 51.00 99 PRO A CA 1
ATOM 811 C C . PRO A 1 99 ? -11.746 -4.507 31.548 1.00 51.00 99 PRO A C 1
ATOM 813 O O . PRO A 1 99 ? -12.051 -5.561 32.112 1.00 51.00 99 PRO A O 1
ATOM 816 N N . LEU A 1 100 ? -10.849 -3.657 32.050 1.00 58.62 100 LEU A N 1
ATOM 817 C CA . LEU A 1 100 ? -10.377 -3.698 33.435 1.00 58.62 100 LEU A CA 1
ATOM 818 C C . LEU A 1 100 ? -11.560 -3.369 34.360 1.00 58.62 100 LEU A C 1
ATOM 820 O O . LEU A 1 100 ? -11.589 -2.350 35.038 1.00 58.62 100 LEU A O 1
ATOM 824 N N . SER A 1 101 ? -12.587 -4.211 34.359 1.00 61.91 101 SER A N 1
ATOM 825 C CA . SER A 1 101 ? -13.671 -4.159 35.316 1.00 61.91 101 SER A CA 1
ATOM 826 C C . SER A 1 101 ? -13.347 -5.169 36.409 1.00 61.91 101 SER A C 1
ATOM 828 O O . SER A 1 101 ? -13.270 -6.370 36.168 1.00 61.91 101 SER A O 1
ATOM 830 N N . ARG A 1 102 ? -13.169 -4.632 37.620 1.00 55.03 102 ARG A N 1
ATOM 831 C CA . ARG A 1 102 ? -13.158 -5.337 38.910 1.00 55.03 102 ARG A CA 1
ATOM 832 C C . ARG A 1 102 ? -11.868 -6.084 39.266 1.00 55.03 102 ARG A C 1
ATOM 834 O O . ARG A 1 102 ? -11.853 -7.301 39.412 1.00 55.03 102 ARG A O 1
ATOM 841 N N . ARG A 1 103 ? -10.817 -5.330 39.598 1.00 50.75 103 ARG A N 1
ATOM 842 C CA . ARG A 1 103 ? -9.938 -5.727 40.709 1.00 50.75 103 ARG A CA 1
ATOM 843 C C . ARG A 1 103 ? -10.288 -4.871 41.932 1.00 50.75 103 ARG A C 1
ATOM 845 O O . ARG A 1 103 ? -9.954 -3.698 41.971 1.00 50.75 103 ARG A O 1
ATOM 852 N N . GLY A 1 104 ? -11.004 -5.481 42.879 1.00 50.44 104 GLY A N 1
ATOM 853 C CA . GLY A 1 104 ? -10.995 -5.113 44.298 1.00 50.44 104 GLY A CA 1
ATOM 854 C C . GLY A 1 104 ? -11.720 -3.833 44.713 1.00 50.44 104 GLY A C 1
ATOM 855 O O . GLY A 1 104 ? -11.081 -2.882 45.144 1.00 50.44 104 GLY A O 1
ATOM 856 N N . ALA A 1 105 ? -13.054 -3.848 44.708 1.00 55.28 105 ALA A N 1
ATOM 857 C CA . ALA A 1 105 ? -13.778 -3.150 45.765 1.00 55.28 105 ALA A CA 1
ATOM 858 C C . ALA A 1 105 ? -13.684 -4.015 47.033 1.00 55.28 105 ALA A C 1
ATOM 860 O O . ALA A 1 105 ? -14.045 -5.189 46.986 1.00 55.28 105 ALA A O 1
ATOM 861 N N . GLY A 1 106 ? -13.206 -3.438 48.135 1.00 53.31 106 GLY A N 1
ATOM 862 C CA . GLY A 1 106 ? -13.342 -4.019 49.470 1.00 53.31 106 GLY A CA 1
ATOM 863 C C . GLY A 1 106 ? -12.024 -4.301 50.181 1.00 53.31 106 GLY A C 1
ATOM 864 O O . GLY A 1 106 ? -11.545 -5.424 50.158 1.00 53.31 106 GLY A O 1
ATOM 865 N N . PHE A 1 107 ? -11.507 -3.301 50.892 1.00 46.06 107 PHE A N 1
ATOM 866 C CA . PHE A 1 107 ? -10.996 -3.502 52.248 1.00 46.06 107 PHE A CA 1
ATOM 867 C C . PHE A 1 107 ? -11.244 -2.213 53.039 1.00 46.06 107 PHE A C 1
ATOM 869 O O . PHE A 1 107 ? -10.442 -1.286 53.037 1.00 46.06 107 PHE A O 1
ATOM 876 N N . SER A 1 108 ? -1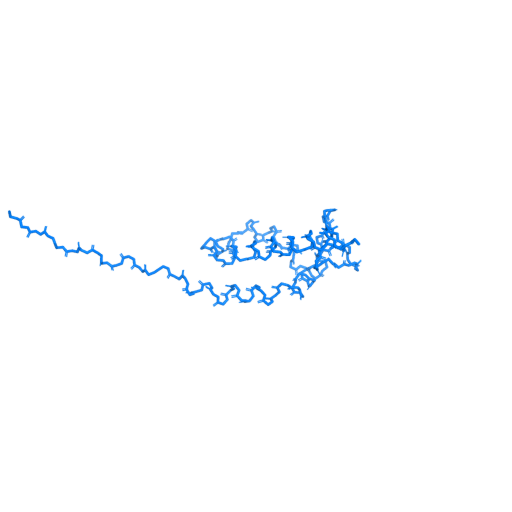2.419 -2.141 53.667 1.00 55.84 108 SER A N 1
ATOM 877 C CA . SER A 1 108 ? -12.664 -1.270 54.814 1.00 55.84 108 SER A CA 1
ATOM 878 C C . SER A 1 108 ? -12.612 -2.139 56.072 1.00 55.84 108 SER A C 1
ATOM 880 O O . SER A 1 108 ? -13.510 -2.947 56.306 1.00 55.84 108 SER A O 1
ATOM 882 N N . GLY A 1 109 ? -11.571 -1.973 56.874 1.00 54.75 109 GLY A N 1
ATOM 883 C CA . GLY A 1 109 ? -11.486 -2.407 58.270 1.00 54.75 109 GLY A CA 1
ATOM 884 C C . GLY A 1 109 ? -10.599 -1.369 58.946 1.00 54.75 109 GLY A C 1
ATOM 885 O O . GLY A 1 109 ? -9.492 -1.154 58.467 1.00 54.75 109 GLY A O 1
ATOM 886 N N . ARG A 1 110 ? -11.206 -0.444 59.694 1.00 43.91 110 ARG A N 1
ATOM 887 C CA . ARG A 1 110 ? -11.219 -0.434 61.166 1.00 43.91 110 ARG A CA 1
ATOM 888 C C . ARG A 1 110 ? -9.819 -0.451 61.756 1.00 43.91 110 ARG A C 1
ATOM 890 O O . ARG A 1 110 ? -9.167 -1.506 61.649 1.00 43.91 110 ARG A O 1
#

Foldseek 3Di:
DCPDLVVLLVVVLVVVLVVLLCLLQDPCNVVLVPDPVNCVVCVLLPDQLDFDQPVVDDPSRYQLQDPVNNGHHPVSCCVSCVVSNVVSNVCNVVPPPDPPPDDDDDDDDD

Sequence (110 aa):
MLQVFDLRKILITYYVKSIIYYVSRSPKLDHWLGHEGIQEALRPCTSLSYADSDPTFNLNIDEDYDHRVAGISLASFCNIYLDWIQYCAGRRDKVRPVPLSRRGAGFSGR

InterPro domains:
  IPR039797 Protein Pecanex [PTHR12372] (1-93)